Protein AF-A0A1G3AJ00-F1 (afdb_monomer)

pLDDT: mean 92.27, std 8.66, range [48.88, 98.69]

Sequence (67 aa):
MINWDGNILPCCAVYSEKHAFGNILENSFAEIWNNEMYVSARKEILGRKNTKHTICHTCKRSGYLHG

Structure (mmCIF, N/CA/C/O backbone):
data_AF-A0A1G3AJ00-F1
#
_entry.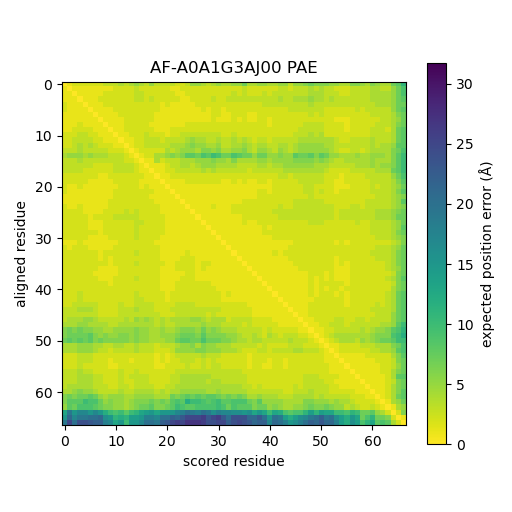id   AF-A0A1G3AJ00-F1
#
loop_
_atom_site.group_PDB
_atom_site.id
_atom_site.type_symbol
_atom_site.label_atom_id
_atom_site.label_alt_id
_atom_site.label_comp_id
_atom_site.label_asym_id
_atom_site.label_entity_id
_atom_site.label_seq_id
_atom_site.pdbx_PDB_ins_code
_atom_site.Cartn_x
_atom_site.Cartn_y
_atom_site.Cartn_z
_atom_site.occupancy
_atom_site.B_iso_or_equiv
_atom_site.auth_seq_id
_atom_site.auth_comp_id
_atom_site.auth_asym_id
_atom_site.auth_atom_id
_atom_site.pdbx_PDB_model_n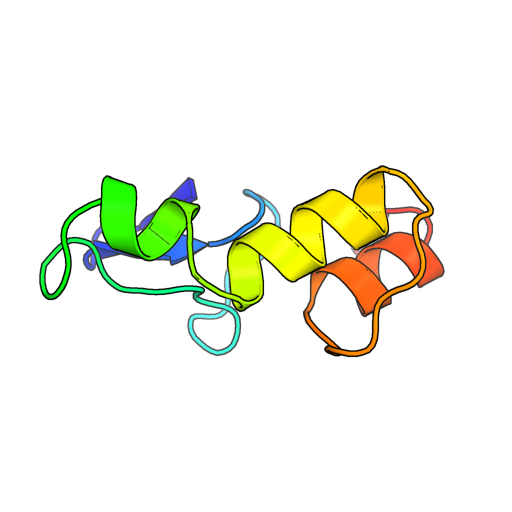um
ATOM 1 N N . MET A 1 1 ? 4.795 -6.228 6.017 1.00 93.31 1 MET A N 1
ATOM 2 C CA . MET A 1 1 ? 5.364 -5.901 7.342 1.00 93.31 1 MET A CA 1
ATOM 3 C C . MET A 1 1 ? 4.383 -4.983 8.039 1.00 93.31 1 MET A C 1
ATOM 5 O O . MET A 1 1 ? 3.788 -4.171 7.346 1.00 93.31 1 MET A O 1
ATOM 9 N N . ILE A 1 2 ? 4.177 -5.137 9.342 1.00 95.19 2 ILE A N 1
ATOM 10 C CA . ILE A 1 2 ? 3.377 -4.203 10.143 1.00 95.19 2 ILE A CA 1
ATOM 11 C C . ILE A 1 2 ? 4.367 -3.481 11.055 1.00 95.19 2 ILE A C 1
ATOM 13 O O . ILE A 1 2 ? 5.126 -4.147 11.759 1.00 95.19 2 ILE A O 1
ATOM 17 N N . ASN A 1 3 ? 4.409 -2.156 10.976 1.00 94.56 3 ASN A N 1
ATOM 18 C CA . ASN A 1 3 ? 5.243 -1.322 11.834 1.00 94.56 3 ASN A CA 1
ATOM 19 C C . ASN A 1 3 ? 4.587 -1.104 13.202 1.00 94.56 3 ASN A C 1
ATOM 21 O O . ASN A 1 3 ? 3.401 -1.369 13.396 1.00 94.56 3 ASN A O 1
ATOM 25 N N . TRP A 1 4 ? 5.375 -0.608 14.158 1.00 94.56 4 TRP A N 1
ATOM 26 C CA . TRP A 1 4 ? 4.931 -0.349 15.532 1.00 94.56 4 TRP A CA 1
ATOM 27 C C . TRP A 1 4 ? 3.813 0.705 15.626 1.00 94.56 4 TRP A C 1
ATOM 29 O O . TRP A 1 4 ? 3.038 0.688 16.575 1.00 94.56 4 TRP A O 1
ATOM 39 N N . ASP A 1 5 ? 3.717 1.591 14.636 1.00 95.69 5 ASP A N 1
ATOM 40 C CA . ASP A 1 5 ? 2.698 2.636 14.475 1.00 95.69 5 ASP A CA 1
ATOM 41 C C . ASP A 1 5 ? 1.442 2.145 13.723 1.00 95.69 5 ASP A C 1
ATOM 43 O O . ASP A 1 5 ? 0.538 2.919 13.407 1.00 95.69 5 ASP A O 1
ATOM 47 N N . GLY A 1 6 ? 1.392 0.851 13.397 1.00 97.06 6 GLY A N 1
ATOM 48 C CA . GLY A 1 6 ? 0.293 0.219 12.679 1.00 97.06 6 GLY A CA 1
ATOM 49 C C . GLY A 1 6 ? 0.375 0.313 11.155 1.00 97.06 6 GLY A C 1
ATOM 50 O O . GLY A 1 6 ? -0.421 -0.344 10.476 1.00 97.06 6 GLY A O 1
ATOM 51 N N . ASN A 1 7 ? 1.339 1.048 10.588 1.00 97.62 7 ASN A N 1
ATOM 52 C CA . ASN A 1 7 ? 1.493 1.139 9.139 1.00 97.62 7 ASN A CA 1
ATOM 53 C C . ASN A 1 7 ? 1.860 -0.226 8.539 1.00 97.62 7 ASN A C 1
ATOM 55 O O . ASN A 1 7 ? 2.806 -0.896 8.963 1.00 97.62 7 ASN A O 1
ATOM 59 N N . ILE A 1 8 ? 1.121 -0.639 7.510 1.00 97.50 8 ILE A N 1
ATOM 60 C CA . ILE A 1 8 ? 1.358 -1.886 6.789 1.00 97.50 8 ILE A CA 1
ATOM 61 C C . ILE A 1 8 ? 2.136 -1.595 5.507 1.00 97.50 8 ILE A C 1
ATOM 63 O O . ILE A 1 8 ? 1.647 -0.934 4.595 1.00 97.50 8 ILE A O 1
ATOM 67 N N . LEU A 1 9 ? 3.343 -2.145 5.414 1.00 96.25 9 LEU A N 1
ATOM 68 C CA . LEU A 1 9 ? 4.252 -1.994 4.279 1.00 96.25 9 LEU A CA 1
ATOM 69 C C . LEU A 1 9 ? 4.311 -3.273 3.424 1.00 96.25 9 LEU A C 1
ATOM 71 O O . LEU A 1 9 ? 4.254 -4.390 3.963 1.00 96.25 9 LEU A O 1
ATOM 75 N N . PRO A 1 10 ? 4.490 -3.151 2.094 1.00 94.44 10 PRO A N 1
ATOM 76 C CA . PRO A 1 10 ? 4.463 -4.293 1.177 1.00 94.44 10 PRO A CA 1
ATOM 77 C C . PRO A 1 10 ? 5.668 -5.235 1.303 1.00 94.44 10 PRO A C 1
ATOM 79 O O . PRO A 1 10 ? 5.569 -6.393 0.910 1.00 94.44 10 PRO A O 1
ATOM 82 N N . CYS A 1 11 ? 6.795 -4.762 1.838 1.00 91.31 11 CYS A N 1
ATOM 83 C CA . CYS A 1 11 ? 8.043 -5.511 1.993 1.00 91.31 11 CYS A CA 1
ATOM 84 C C . CYS A 1 11 ? 8.792 -5.008 3.236 1.00 91.31 11 CYS A C 1
ATOM 86 O O . CYS A 1 11 ? 8.617 -3.857 3.626 1.00 91.31 11 CYS A O 1
ATOM 88 N N . CYS A 1 12 ? 9.621 -5.854 3.851 1.00 88.75 12 CYS A N 1
ATOM 89 C CA . CYS A 1 12 ? 10.430 -5.493 5.020 1.00 88.75 12 CYS A CA 1
ATOM 90 C C . CYS A 1 12 ? 11.564 -4.506 4.721 1.00 88.75 12 CYS A C 1
ATOM 92 O O . CYS A 1 12 ? 12.036 -3.834 5.627 1.00 88.75 12 CYS A O 1
ATOM 94 N N . ALA A 1 13 ? 11.993 -4.405 3.467 1.00 87.75 13 ALA A N 1
ATOM 95 C CA . ALA A 1 13 ? 13.109 -3.552 3.083 1.00 87.75 13 ALA A CA 1
ATOM 96 C C . ALA A 1 13 ? 12.673 -2.141 2.627 1.00 87.75 13 ALA A C 1
ATOM 98 O O . ALA A 1 13 ? 13.476 -1.322 2.185 1.00 87.75 13 ALA A O 1
ATOM 99 N N . VAL A 1 14 ? 11.381 -1.830 2.758 1.00 87.00 14 VAL A N 1
ATOM 100 C CA . VAL A 1 14 ? 10.831 -0.482 2.589 1.00 87.00 14 VAL A CA 1
ATOM 101 C C . VAL A 1 14 ? 10.502 0.051 3.977 1.00 87.00 14 VAL A C 1
ATOM 103 O O . VAL A 1 14 ? 9.659 -0.528 4.646 1.00 87.00 14 VAL A O 1
ATOM 106 N N . TYR A 1 15 ? 11.139 1.146 4.398 1.00 83.56 15 TYR A N 1
ATOM 107 C CA . TYR A 1 15 ? 10.972 1.697 5.755 1.00 83.56 15 TYR A CA 1
ATOM 108 C C . TYR A 1 15 ? 10.161 2.993 5.810 1.00 83.56 15 TYR A C 1
ATOM 110 O O . TYR A 1 15 ? 9.664 3.368 6.865 1.00 83.56 15 TYR A O 1
ATOM 118 N N . SER A 1 16 ? 10.028 3.698 4.685 1.00 89.31 16 SER A N 1
ATOM 119 C CA . SER A 1 16 ? 9.343 4.990 4.658 1.00 89.31 16 SER A CA 1
ATOM 120 C C . SER A 1 16 ? 7.824 4.813 4.641 1.00 89.31 16 SER A C 1
ATOM 122 O O . SER A 1 16 ? 7.284 4.176 3.735 1.00 89.31 16 SER A O 1
ATOM 124 N N . GLU A 1 17 ? 7.142 5.457 5.588 1.00 89.81 17 GLU A N 1
ATOM 125 C CA . GLU A 1 17 ? 5.677 5.464 5.732 1.00 89.81 17 GLU A CA 1
ATOM 126 C C . GLU A 1 17 ? 4.942 5.941 4.471 1.00 89.81 17 GLU A C 1
ATOM 128 O O . GLU A 1 17 ? 3.838 5.489 4.192 1.00 89.81 17 GLU A O 1
ATOM 133 N N . LYS A 1 18 ? 5.583 6.758 3.620 1.00 92.12 18 LYS A N 1
ATOM 134 C CA . LYS A 1 18 ? 5.032 7.183 2.315 1.00 92.12 18 LYS A CA 1
ATOM 135 C C . LYS A 1 18 ? 4.683 6.019 1.377 1.00 92.12 18 LYS A C 1
ATOM 137 O O . LYS A 1 18 ? 4.033 6.212 0.353 1.00 92.12 18 LYS A O 1
ATOM 142 N N . HIS A 1 19 ? 5.202 4.828 1.664 1.00 94.56 19 HIS A N 1
ATOM 143 C CA . HIS A 1 19 ? 4.953 3.609 0.908 1.00 94.56 19 HIS A CA 1
ATOM 144 C C . HIS A 1 19 ? 4.044 2.622 1.651 1.00 94.56 19 HIS A C 1
ATOM 146 O O . HIS A 1 19 ? 3.917 1.479 1.206 1.00 94.56 19 HIS A O 1
ATOM 152 N N . ALA A 1 20 ? 3.419 3.042 2.755 1.00 96.56 20 ALA A N 1
ATOM 153 C CA . ALA A 1 20 ? 2.418 2.254 3.455 1.00 96.56 20 ALA A CA 1
ATOM 154 C C . ALA A 1 20 ? 1.203 2.002 2.553 1.00 96.56 20 ALA A C 1
ATOM 156 O O . ALA A 1 20 ? 0.803 2.834 1.737 1.00 96.56 20 ALA A O 1
ATOM 157 N N . PHE A 1 21 ? 0.638 0.806 2.670 1.00 97.50 21 PHE A N 1
ATOM 158 C CA . PHE A 1 21 ? -0.534 0.361 1.919 1.00 97.50 21 PHE A CA 1
ATOM 159 C C . PHE A 1 21 ? -1.817 0.448 2.752 1.00 97.50 21 PHE A C 1
ATOM 161 O O . PHE A 1 21 ? -2.882 0.112 2.247 1.00 97.50 21 PHE A O 1
ATOM 168 N N . GLY A 1 22 ? -1.720 0.881 4.006 1.00 97.69 22 GLY A N 1
ATOM 169 C CA . GLY A 1 22 ? -2.822 1.066 4.945 1.00 97.69 22 GLY A CA 1
ATOM 170 C C . GLY A 1 22 ? -2.299 1.065 6.379 1.00 97.69 22 GLY A C 1
ATOM 171 O O . GLY A 1 22 ? -1.118 0.785 6.597 1.00 97.69 22 GLY A O 1
ATOM 172 N N . ASN A 1 23 ? -3.175 1.333 7.345 1.00 98.31 23 ASN A N 1
ATOM 173 C CA . ASN A 1 23 ? -2.856 1.271 8.767 1.00 98.31 23 ASN A CA 1
ATOM 174 C C . ASN A 1 23 ? -3.836 0.327 9.487 1.00 98.31 23 ASN A C 1
ATOM 176 O O . ASN A 1 23 ? -5.052 0.460 9.347 1.00 98.31 23 ASN A O 1
ATOM 180 N N . ILE A 1 24 ? -3.312 -0.645 10.241 1.00 98.12 24 ILE A N 1
ATOM 181 C CA . ILE A 1 24 ? -4.118 -1.662 10.943 1.00 98.12 24 ILE A CA 1
ATOM 182 C C . ILE A 1 24 ? -4.968 -1.084 12.083 1.00 98.12 24 ILE A C 1
ATOM 184 O O . ILE A 1 24 ? -5.897 -1.736 12.551 1.00 98.12 24 ILE A O 1
ATOM 188 N N . LEU A 1 25 ? -4.641 0.126 12.542 1.00 98.19 25 LEU A N 1
ATOM 189 C CA . LEU A 1 25 ? -5.407 0.853 13.550 1.00 98.19 25 LEU A CA 1
ATOM 190 C C . LEU A 1 25 ? -6.642 1.547 12.946 1.00 98.19 25 LEU A C 1
ATOM 192 O O . LEU A 1 25 ? -7.518 1.969 13.695 1.00 98.19 25 LEU A O 1
ATOM 196 N N . GLU A 1 26 ? -6.728 1.646 11.613 1.00 98.31 26 GLU A N 1
ATOM 197 C CA . GLU A 1 26 ? -7.809 2.334 10.889 1.00 98.31 26 GLU A CA 1
ATOM 198 C C . GLU A 1 26 ? -8.708 1.373 10.099 1.00 98.31 26 GLU A C 1
ATOM 200 O O . GLU A 1 26 ? -9.926 1.545 10.059 1.00 98.31 26 GLU A O 1
ATOM 205 N N . ASN A 1 27 ? -8.125 0.352 9.463 1.00 98.31 27 ASN A N 1
ATOM 206 C CA . ASN A 1 27 ? -8.853 -0.632 8.663 1.00 98.31 27 ASN A CA 1
ATOM 207 C C . ASN A 1 27 ? -8.505 -2.055 9.090 1.00 98.31 27 ASN A C 1
ATOM 209 O O . ASN A 1 27 ? -7.400 -2.334 9.560 1.00 98.31 27 ASN A O 1
ATOM 213 N N . SER A 1 28 ? -9.424 -2.993 8.857 1.00 98.38 28 SER A N 1
ATOM 214 C CA . SER A 1 28 ? -9.126 -4.404 9.080 1.00 98.38 28 SER A CA 1
ATOM 215 C C . SER A 1 28 ? -8.013 -4.873 8.140 1.00 98.38 28 SER A C 1
ATOM 217 O O . SER A 1 28 ? -7.883 -4.425 6.996 1.00 98.38 28 SER A O 1
ATOM 219 N N . PHE A 1 29 ? -7.229 -5.856 8.584 1.00 97.88 29 PHE A N 1
ATOM 220 C CA . PHE A 1 29 ? -6.180 -6.428 7.741 1.00 97.88 29 PHE A CA 1
ATOM 221 C C . PHE A 1 29 ? -6.727 -6.961 6.408 1.00 97.88 29 PHE A C 1
ATOM 223 O O . PHE A 1 29 ? -6.074 -6.828 5.375 1.00 97.88 29 PHE A O 1
ATOM 230 N N . ALA A 1 30 ? -7.930 -7.546 6.417 1.00 98.38 30 ALA A N 1
ATOM 231 C CA . ALA A 1 30 ? -8.562 -8.088 5.221 1.00 98.38 30 ALA A CA 1
ATOM 232 C C . ALA A 1 30 ? -8.878 -6.997 4.185 1.00 98.38 30 ALA A C 1
ATOM 234 O O . ALA A 1 30 ? -8.669 -7.221 2.991 1.00 98.38 30 ALA A O 1
ATOM 235 N N . GLU A 1 31 ? -9.333 -5.822 4.622 1.00 98.69 31 GLU A N 1
ATOM 236 C CA . GLU A 1 31 ? -9.554 -4.669 3.742 1.00 98.69 31 GLU A CA 1
ATOM 237 C C . GLU A 1 31 ? -8.233 -4.170 3.160 1.00 98.69 31 GLU A C 1
ATOM 239 O O . GLU A 1 31 ? -8.119 -4.008 1.945 1.00 98.69 31 GLU A O 1
ATOM 244 N N . ILE A 1 32 ? -7.203 -4.016 3.997 1.00 98.56 32 ILE A N 1
ATOM 245 C CA . ILE A 1 32 ? -5.878 -3.564 3.554 1.00 98.56 32 ILE A CA 1
ATOM 246 C C . ILE A 1 32 ? -5.290 -4.555 2.541 1.00 98.56 32 ILE A C 1
ATOM 248 O O . ILE A 1 32 ? -4.873 -4.169 1.452 1.00 98.56 32 ILE A O 1
ATOM 252 N N . TRP A 1 33 ? -5.304 -5.852 2.841 1.00 97.94 33 TRP A N 1
ATOM 253 C CA . TRP A 1 33 ? -4.749 -6.891 1.971 1.00 97.94 33 TRP A CA 1
ATOM 254 C C . TRP A 1 33 ? -5.445 -6.985 0.604 1.00 97.94 33 TRP A C 1
ATOM 256 O O . TRP A 1 33 ? -4.816 -7.338 -0.406 1.00 97.94 33 TRP A O 1
ATOM 266 N N . ASN A 1 34 ? -6.742 -6.680 0.555 1.00 98.12 34 ASN A N 1
ATOM 267 C CA . ASN A 1 34 ? -7.541 -6.730 -0.667 1.00 98.12 34 ASN A CA 1
ATOM 268 C C . ASN A 1 34 ? -7.679 -5.378 -1.372 1.00 98.12 34 ASN A C 1
ATOM 270 O O . ASN A 1 34 ? -8.291 -5.319 -2.440 1.00 98.12 34 ASN A O 1
ATOM 274 N N . ASN A 1 35 ? -7.074 -4.314 -0.844 1.00 97.75 35 ASN A N 1
ATOM 275 C CA . ASN A 1 35 ? -7.094 -3.019 -1.498 1.00 97.75 35 ASN A CA 1
ATOM 276 C C . ASN A 1 3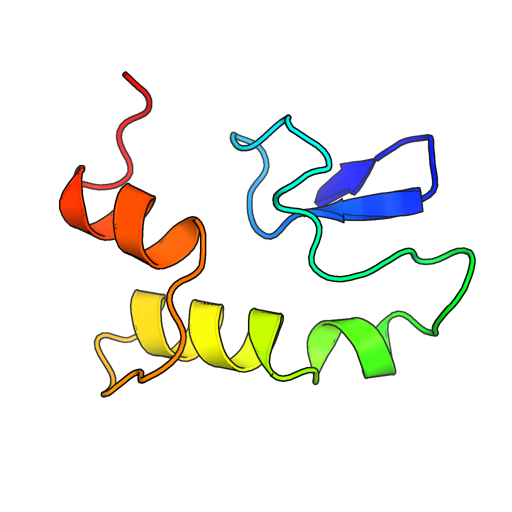5 ? -6.279 -3.009 -2.802 1.00 97.75 35 ASN A C 1
ATOM 278 O O . ASN A 1 35 ? -5.483 -3.900 -3.121 1.00 97.75 35 ASN A O 1
ATOM 282 N N . GLU A 1 36 ? -6.461 -1.944 -3.571 1.00 97.19 36 GLU A N 1
ATOM 283 C CA . GLU A 1 36 ? -5.817 -1.770 -4.870 1.00 97.19 36 GLU A CA 1
ATOM 284 C C . GLU A 1 36 ? -4.279 -1.705 -4.813 1.00 97.19 36 GLU A C 1
ATOM 286 O O . GLU A 1 36 ? -3.624 -2.091 -5.784 1.00 97.19 36 GLU A O 1
ATOM 291 N N . MET A 1 37 ? -3.685 -1.273 -3.695 1.00 97.06 37 MET A N 1
ATOM 292 C CA . MET A 1 37 ? -2.229 -1.201 -3.532 1.00 97.06 37 MET A CA 1
ATOM 293 C C . MET A 1 37 ? -1.627 -2.602 -3.432 1.00 97.06 37 MET A C 1
ATOM 295 O O . MET A 1 37 ? -0.715 -2.945 -4.189 1.00 97.06 37 MET A O 1
ATOM 299 N N . TYR A 1 38 ? -2.185 -3.452 -2.568 1.00 97.25 38 TYR A N 1
ATOM 300 C CA . TYR A 1 38 ? -1.738 -4.835 -2.426 1.00 97.25 38 TYR A CA 1
ATOM 301 C C . TYR A 1 38 ? -2.081 -5.691 -3.649 1.00 97.25 38 TYR A C 1
ATOM 303 O O . TYR A 1 38 ? -1.262 -6.508 -4.081 1.00 97.25 38 TYR A O 1
ATOM 311 N N . VAL A 1 39 ? -3.245 -5.477 -4.273 1.00 97.00 39 VAL A N 1
ATOM 312 C CA . VAL A 1 39 ? -3.583 -6.111 -5.559 1.00 97.00 39 VAL A CA 1
ATOM 313 C C . VAL A 1 39 ? -2.569 -5.723 -6.642 1.00 97.00 39 VAL A C 1
ATOM 315 O O . VAL A 1 39 ? -2.110 -6.598 -7.380 1.00 97.00 39 VAL A O 1
ATOM 318 N N . SER A 1 40 ? -2.191 -4.443 -6.731 1.00 96.56 40 SER A N 1
ATOM 319 C CA . SER A 1 40 ? -1.153 -3.961 -7.652 1.00 96.56 40 SER A CA 1
ATOM 320 C C . SER A 1 40 ? 0.194 -4.633 -7.380 1.00 96.56 40 SER A C 1
ATOM 322 O O . SER A 1 40 ? 0.787 -5.200 -8.295 1.00 96.56 40 SER A O 1
ATOM 324 N N . ALA A 1 41 ? 0.649 -4.670 -6.126 1.00 95.69 41 ALA A N 1
ATOM 325 C CA . ALA A 1 41 ? 1.910 -5.318 -5.771 1.00 95.69 41 ALA A CA 1
ATOM 326 C C . ALA A 1 41 ? 1.942 -6.805 -6.158 1.00 95.69 41 ALA A C 1
ATOM 328 O O . ALA A 1 41 ? 2.918 -7.267 -6.750 1.00 95.69 41 ALA A O 1
ATOM 329 N N . ARG A 1 42 ? 0.856 -7.553 -5.908 1.00 95.25 42 ARG A N 1
ATOM 330 C CA . ARG A 1 42 ? 0.752 -8.961 -6.329 1.00 95.25 42 ARG A CA 1
ATOM 331 C C . ARG A 1 42 ? 0.808 -9.112 -7.849 1.00 95.25 42 ARG A C 1
ATOM 333 O O . ARG A 1 42 ? 1.477 -10.017 -8.342 1.00 95.25 42 ARG A O 1
ATOM 340 N N . LYS A 1 43 ? 0.138 -8.232 -8.605 1.00 95.75 43 LYS A N 1
ATOM 341 C CA . LYS A 1 43 ? 0.233 -8.218 -10.077 1.00 95.75 43 LYS A CA 1
ATOM 342 C C . LYS A 1 43 ? 1.667 -7.965 -10.537 1.00 95.75 43 LYS A C 1
ATOM 344 O O . LYS A 1 43 ? 2.130 -8.665 -11.432 1.00 95.75 43 LYS A O 1
ATOM 349 N N . GLU A 1 44 ? 2.362 -7.025 -9.902 1.00 94.12 44 GLU A N 1
ATOM 350 C CA . GLU A 1 44 ? 3.740 -6.671 -10.239 1.00 94.12 44 GLU A CA 1
ATOM 351 C C . GLU A 1 44 ? 4.693 -7.861 -10.075 1.00 94.12 44 GLU A C 1
ATOM 353 O O . GLU A 1 44 ? 5.421 -8.203 -11.012 1.00 94.12 44 GLU A O 1
ATOM 358 N N . ILE A 1 45 ? 4.621 -8.536 -8.924 1.00 90.88 45 ILE A N 1
ATOM 359 C CA . ILE A 1 45 ? 5.431 -9.721 -8.602 1.00 90.88 45 ILE A CA 1
ATOM 360 C C . ILE A 1 45 ? 5.139 -10.866 -9.580 1.00 90.88 45 ILE A C 1
ATOM 362 O O . ILE A 1 45 ? 6.059 -11.511 -10.070 1.00 90.88 45 ILE A O 1
ATOM 366 N N . LEU A 1 46 ? 3.865 -11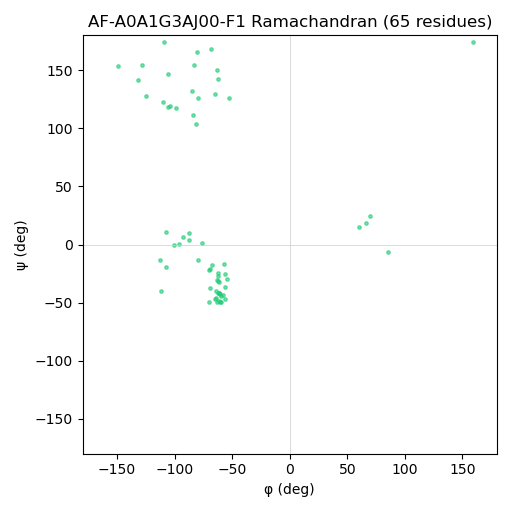.083 -9.925 1.00 94.25 46 LEU A N 1
ATOM 367 C CA . LEU A 1 46 ? 3.444 -12.113 -10.881 1.00 94.25 46 LEU A CA 1
ATOM 368 C C . LEU A 1 46 ? 3.715 -11.749 -12.352 1.00 94.25 46 LEU A C 1
ATOM 370 O O . LEU A 1 46 ? 3.313 -12.496 -13.242 1.00 94.25 46 LEU A O 1
ATOM 374 N N . GLY A 1 47 ? 4.318 -10.590 -12.638 1.00 92.00 47 GLY A N 1
ATOM 375 C CA . GLY A 1 47 ? 4.563 -10.140 -14.012 1.00 92.00 47 GLY A CA 1
ATOM 376 C C . GLY A 1 47 ? 3.291 -9.822 -14.805 1.00 92.00 47 GLY A C 1
ATOM 377 O O . GLY A 1 47 ? 3.322 -9.778 -16.032 1.00 92.00 47 GLY A O 1
ATOM 378 N N . ARG A 1 48 ? 2.159 -9.607 -14.128 1.00 94.19 48 ARG A N 1
ATOM 379 C CA . ARG A 1 48 ? 0.877 -9.289 -14.765 1.00 94.19 48 ARG A CA 1
ATOM 380 C C . ARG A 1 48 ? 0.785 -7.800 -15.074 1.00 94.19 48 ARG A C 1
ATOM 382 O O . ARG A 1 48 ? 1.376 -6.974 -14.381 1.00 94.19 48 ARG A O 1
ATOM 389 N N . LYS A 1 49 ? -0.025 -7.453 -16.082 1.00 91.81 49 LYS A N 1
ATOM 390 C CA . LYS A 1 49 ? -0.311 -6.055 -16.427 1.00 91.81 49 LYS A CA 1
ATOM 391 C C . LYS A 1 49 ? -0.796 -5.302 -15.189 1.00 91.81 49 LYS A C 1
ATOM 393 O O . LYS A 1 49 ? -1.764 -5.703 -14.537 1.00 91.81 49 LYS A O 1
ATOM 398 N N . ASN A 1 50 ? -0.126 -4.198 -14.905 1.00 91.56 50 ASN A N 1
ATOM 399 C CA . ASN A 1 50 ? -0.384 -3.353 -13.759 1.00 91.56 50 ASN A CA 1
ATOM 400 C C . ASN A 1 50 ? -0.452 -1.898 -14.221 1.00 91.56 50 ASN A C 1
ATOM 402 O O . ASN A 1 50 ? 0.284 -1.495 -15.117 1.00 91.56 50 ASN A O 1
ATOM 406 N N . THR A 1 51 ? -1.366 -1.130 -13.644 1.00 89.12 51 THR A N 1
ATOM 407 C CA . THR A 1 51 ? -1.576 0.286 -13.981 1.00 89.12 51 THR A CA 1
ATOM 408 C C . THR A 1 51 ? -1.190 1.207 -12.834 1.00 89.12 51 THR A C 1
ATOM 410 O O . THR A 1 51 ? -1.078 2.413 -13.033 1.00 89.12 51 THR A O 1
ATOM 413 N N . LYS A 1 52 ? -0.987 0.658 -11.631 1.00 92.25 52 LYS A N 1
ATOM 414 C CA . LYS A 1 52 ? -0.714 1.444 -10.433 1.00 92.25 52 LYS A CA 1
ATOM 415 C C . LYS A 1 52 ? 0.762 1.369 -10.070 1.00 92.25 52 LYS A C 1
ATOM 417 O O . LYS A 1 52 ? 1.270 0.289 -9.773 1.00 92.25 52 LYS A O 1
ATOM 422 N N . HIS A 1 53 ? 1.424 2.521 -10.056 1.00 90.69 53 HIS A N 1
ATOM 423 C CA . HIS A 1 53 ? 2.827 2.646 -9.673 1.00 90.69 53 HIS A CA 1
ATOM 424 C C . HIS A 1 53 ? 2.974 2.689 -8.151 1.00 90.69 53 HIS A C 1
ATOM 426 O O . HIS A 1 53 ? 2.705 3.699 -7.509 1.00 90.69 53 HIS A O 1
AT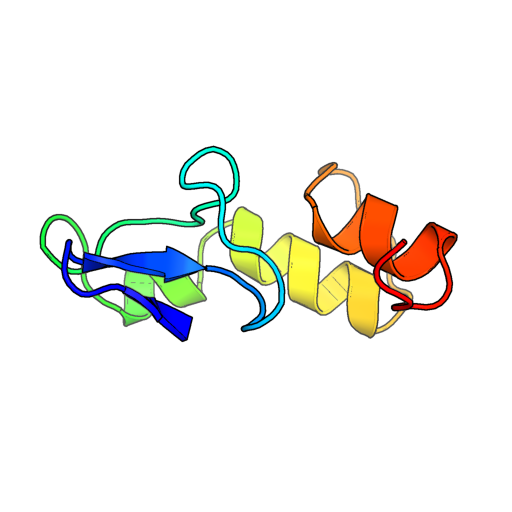OM 432 N N . THR A 1 54 ? 3.412 1.572 -7.579 1.00 94.75 54 THR A N 1
ATOM 433 C CA . THR A 1 54 ? 3.773 1.446 -6.161 1.00 94.75 54 THR A CA 1
ATOM 434 C C . THR A 1 54 ? 5.289 1.298 -6.020 1.00 94.75 54 THR A C 1
ATOM 436 O O . THR A 1 54 ? 5.996 1.127 -7.015 1.00 94.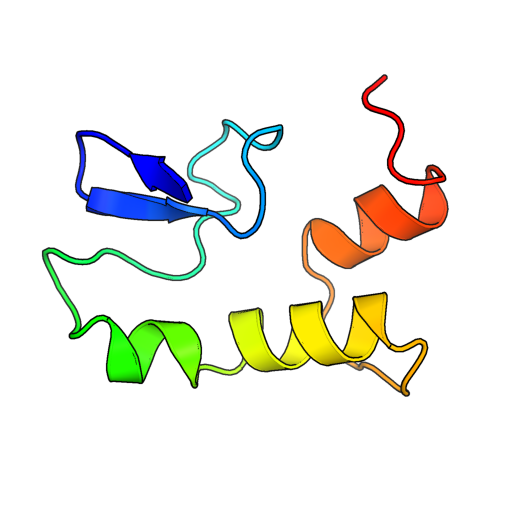75 54 THR A O 1
ATOM 439 N N . ILE A 1 55 ? 5.808 1.290 -4.788 1.00 93.88 5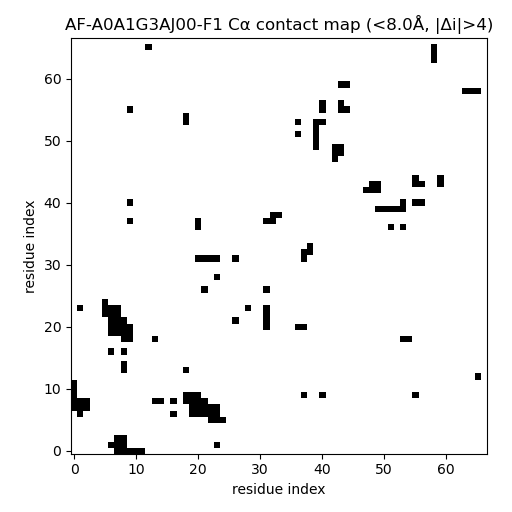5 ILE A N 1
ATOM 440 C CA . ILE A 1 55 ? 7.229 0.998 -4.530 1.00 93.88 55 ILE A CA 1
ATOM 441 C C . ILE A 1 55 ? 7.671 -0.344 -5.138 1.00 93.88 55 ILE A C 1
ATOM 443 O O . ILE A 1 55 ? 8.804 -0.475 -5.590 1.00 93.88 55 ILE A O 1
ATOM 447 N N . CYS A 1 56 ? 6.756 -1.313 -5.250 1.00 93.25 56 CYS A N 1
ATOM 448 C CA . CYS A 1 56 ? 7.016 -2.619 -5.852 1.00 93.25 56 CYS A CA 1
ATOM 449 C C . CYS A 1 56 ? 7.417 -2.514 -7.331 1.00 93.25 56 CYS A C 1
ATOM 451 O O . CYS A 1 56 ? 8.239 -3.304 -7.791 1.00 93.25 56 CYS A O 1
ATOM 453 N N . HIS A 1 57 ? 6.888 -1.524 -8.059 1.00 92.00 57 HIS A N 1
ATOM 454 C CA . HIS A 1 57 ? 7.283 -1.255 -9.442 1.00 92.00 57 HIS A CA 1
ATOM 455 C C . HIS A 1 57 ? 8.753 -0.826 -9.520 1.00 92.00 57 HIS A C 1
ATOM 457 O O . HIS A 1 57 ? 9.515 -1.344 -10.336 1.00 92.00 57 HIS A O 1
ATOM 463 N N . THR A 1 58 ? 9.162 0.090 -8.639 1.00 90.62 58 THR A N 1
ATOM 464 C CA . THR A 1 58 ? 10.554 0.542 -8.535 1.00 90.62 58 THR A CA 1
ATOM 465 C C . THR A 1 58 ? 11.466 -0.608 -8.125 1.00 90.62 58 THR A C 1
ATOM 467 O O . THR A 1 58 ? 12.447 -0.871 -8.812 1.00 90.62 58 THR A O 1
ATOM 470 N N . CYS A 1 59 ? 11.110 -1.354 -7.074 1.00 90.00 59 CYS A N 1
ATOM 471 C CA . CYS A 1 59 ? 11.896 -2.49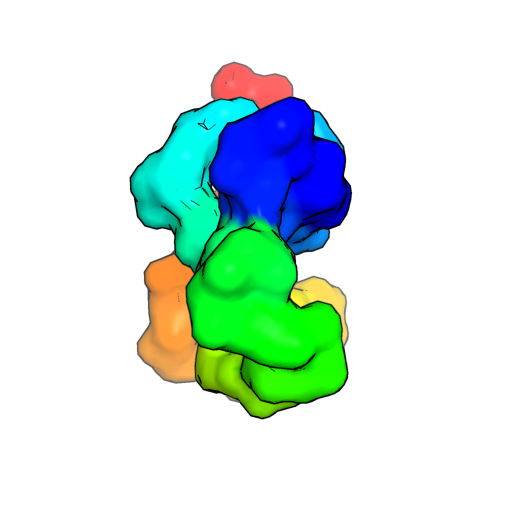7 -6.611 1.00 90.00 59 CYS A CA 1
ATOM 472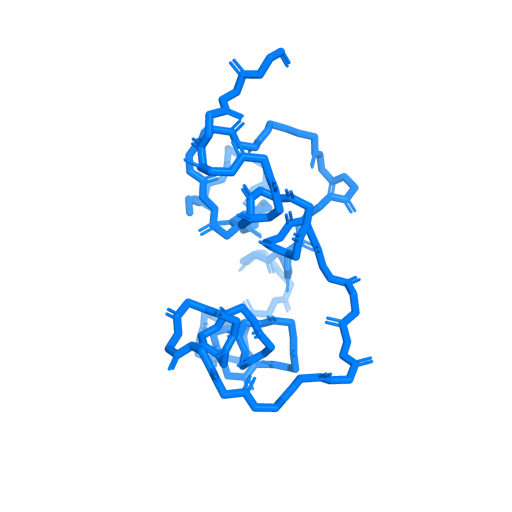 C C . CYS A 1 59 ? 12.101 -3.532 -7.719 1.00 90.00 59 CYS A C 1
ATOM 474 O O . CYS A 1 59 ? 13.228 -3.955 -7.944 1.00 90.00 59 CYS A O 1
ATOM 476 N N . LYS A 1 60 ? 11.050 -3.906 -8.461 1.00 89.50 60 LYS A N 1
ATOM 477 C CA . LYS A 1 60 ? 11.180 -4.863 -9.567 1.00 89.50 60 LYS A CA 1
ATOM 478 C C . LYS A 1 60 ? 12.109 -4.356 -10.668 1.00 89.50 60 LYS A C 1
ATOM 480 O O . LYS A 1 60 ? 12.923 -5.127 -11.168 1.00 89.50 60 LYS A O 1
ATOM 485 N N . ARG A 1 61 ? 12.019 -3.072 -11.037 1.00 88.31 61 ARG A N 1
ATOM 486 C CA . ARG A 1 61 ? 12.925 -2.460 -12.026 1.00 88.31 61 ARG A CA 1
ATOM 487 C C . ARG A 1 61 ? 14.382 -2.459 -11.566 1.00 88.31 61 ARG A C 1
ATOM 489 O O . ARG A 1 61 ? 15.266 -2.580 -12.405 1.00 88.31 61 ARG A O 1
ATOM 496 N N . SER A 1 62 ? 14.613 -2.374 -10.260 1.00 87.31 62 SER A N 1
ATOM 497 C CA . SER A 1 62 ? 15.938 -2.463 -9.641 1.00 87.31 62 SER A CA 1
ATOM 498 C C . SER A 1 62 ? 16.371 -3.902 -9.316 1.00 87.31 62 SER A C 1
ATOM 500 O O . SER A 1 62 ? 17.350 -4.096 -8.604 1.00 87.31 62 SER A O 1
ATOM 502 N N . GLY A 1 63 ? 15.650 -4.931 -9.782 1.00 86.25 63 GLY A N 1
ATOM 503 C CA . GLY A 1 63 ? 15.992 -6.336 -9.514 1.00 86.25 63 GLY A CA 1
ATOM 504 C C . GLY A 1 63 ? 15.777 -6.772 -8.060 1.00 86.25 63 GLY A C 1
ATOM 505 O O . GLY A 1 63 ? 16.427 -7.701 -7.598 1.00 86.25 63 GLY A O 1
ATOM 506 N N . TYR A 1 64 ? 14.885 -6.094 -7.335 1.00 82.38 64 TYR A N 1
ATOM 507 C CA . TYR A 1 64 ? 14.632 -6.255 -5.896 1.00 82.38 64 TYR A CA 1
ATOM 508 C C . TYR A 1 64 ? 15.854 -5.985 -5.005 1.00 82.38 64 TYR A C 1
ATOM 510 O O . TYR A 1 64 ? 15.847 -6.324 -3.823 1.00 82.38 64 TYR A O 1
ATOM 518 N N . LEU A 1 65 ? 16.886 -5.347 -5.559 1.00 67.38 65 LEU A N 1
ATOM 519 C CA . LEU A 1 65 ? 18.059 -4.908 -4.823 1.00 67.38 65 LEU A CA 1
ATOM 520 C C . LEU A 1 65 ? 17.775 -3.540 -4.201 1.00 67.38 65 LEU A C 1
ATOM 522 O O . LEU A 1 65 ? 17.273 -2.626 -4.861 1.00 67.38 65 LEU A O 1
ATOM 526 N N . HIS A 1 66 ? 18.089 -3.418 -2.916 1.00 55.88 66 HIS A N 1
ATOM 527 C CA . HIS A 1 66 ? 18.115 -2.139 -2.222 1.00 55.88 66 HIS A CA 1
ATOM 528 C C . HIS A 1 66 ? 19.474 -1.498 -2.496 1.00 55.88 66 HIS A C 1
ATOM 530 O O . HIS A 1 66 ? 20.496 -2.043 -2.085 1.00 55.88 66 HIS A O 1
ATOM 536 N N . GLY A 1 67 ? 19.468 -0.404 -3.258 1.00 48.88 67 GLY A N 1
ATOM 537 C CA . GLY A 1 67 ? 20.586 0.534 -3.348 1.00 48.88 67 GLY A CA 1
ATOM 538 C C . GLY A 1 67 ? 20.404 1.648 -2.336 1.00 48.88 67 GLY A C 1
ATOM 539 O O . GLY A 1 67 ? 19.237 2.082 -2.178 1.00 48.88 67 GLY A O 1
#

Mean predicted aligned error: 3.28 Å

Secondary structure (DSSP, 8-state):
-B-TTSBB-SSTT---GGG---BTTTS-HHHHHHSHHHHHHHHHHTT-------HHHHHHHTTT---

Solvent-accessible surface area (backbone atoms only — not comparable to full-atom values): 4136 Å² total; per-residue (Å²): 71,73,48,98,88,28,41,28,26,92,42,84,90,59,83,62,72,93,57,42,59,43,37,61,86,81,42,56,65,68,58,39,59,68,29,72,60,45,50,33,43,54,26,53,76,70,70,41,94,66,90,67,88,49,70,56,55,56,32,56,76,52,72,66,53,88,126

Radius of gyration: 11.79 Å; Cα contacts (8 Å, |Δi|>4): 78; chains: 1; bounding box: 30×19×32 Å

Foldseek 3Di:
DQDPQQFAAPDPPDDDSVQGQDGCVVDPPVCSCPDLSVVQLVCLVVVHDHDDDGVSVVCVVVVVDDD